Protein AF-A0AAW8AQX8-F1 (afdb_monomer_lite)

InterPro domains:
  IPR001360 Glycoside hydrolase family 1 [PF00232] (11-77)
  IPR001360 Glycoside hydrolase family 1 [PR00131] (16-27)
  IPR001360 Glycoside hydrolase family 1 [PR00131] (37-54)
  IPR001360 Glycoside hydrolase family 1 [PR00131] (61-73)
  IPR001360 Glycoside hydrolase family 1 [PTHR10353] (12-77)
  IPR017853 Glycoside hydrolase superfamily [SSF51445] (14-78)

pLDDT: mean 96.69, std 2.67, range [80.0, 98.69]

Radius of gyration: 14.64 Å; chains: 1; bounding box: 35×28×38 Å

Secondary structure (DSSP, 8-state):
-------B-TTS-B--HHHHHHHHHHHHHHHHHHHTT--------S-SB----GGGGGG----SEEE-TTT--EEEB-

Sequence (78 aa):
GSTFDDVLTPEGRVHDQQRLSYLQRHLVALRQAIAAGVPVQGYFAWSLLDNFEWAEGYLRRFGLAHVDYATQQRVLKD

Structure (mmCIF, N/CA/C/O backbone):
data_AF-A0AAW8AQX8-F1
#
_entry.id   AF-A0AAW8AQX8-F1
#
loop_
_atom_site.group_PDB
_atom_site.id
_atom_site.type_symbol
_atom_site.label_atom_id
_atom_site.label_alt_id
_atom_site.label_comp_id
_atom_site.label_asym_id
_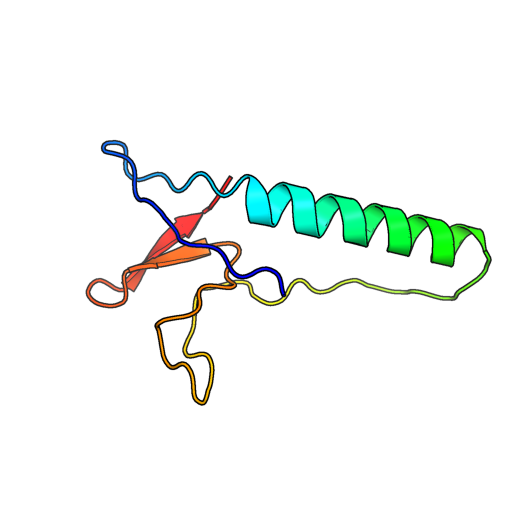atom_site.label_entity_id
_atom_site.label_seq_id
_atom_site.pdbx_PDB_ins_code
_atom_site.Cartn_x
_atom_site.Cartn_y
_atom_site.Cartn_z
_atom_site.occupancy
_atom_site.B_iso_or_equiv
_atom_site.auth_seq_id
_atom_site.auth_comp_id
_atom_site.auth_asym_id
_atom_site.auth_atom_id
_atom_site.pdbx_PDB_model_num
ATOM 1 N N . GLY A 1 1 ? -10.184 -4.477 -3.920 1.00 80.00 1 GLY A N 1
ATOM 2 C CA . GLY A 1 1 ? -9.008 -4.099 -3.111 1.00 80.00 1 GLY A CA 1
ATOM 3 C C . GLY A 1 1 ? -8.323 -2.898 -3.733 1.00 80.00 1 GLY A C 1
ATOM 4 O O . GLY A 1 1 ? -8.798 -2.414 -4.750 1.00 80.00 1 GLY A O 1
ATOM 5 N N . SER A 1 2 ? -7.230 -2.420 -3.146 1.00 90.38 2 SER A N 1
ATOM 6 C CA . SER A 1 2 ? -6.445 -1.258 -3.598 1.00 90.38 2 SER A CA 1
ATOM 7 C C . SER A 1 2 ? -5.469 -1.573 -4.747 1.00 90.38 2 SER A C 1
ATOM 9 O O . SER A 1 2 ? -4.365 -1.033 -4.782 1.00 90.38 2 SER A O 1
ATOM 11 N N . THR A 1 3 ? -5.842 -2.459 -5.675 1.00 93.00 3 THR A N 1
ATOM 12 C CA . THR A 1 3 ? -4.984 -2.837 -6.806 1.00 93.00 3 THR A CA 1
ATOM 13 C C . THR A 1 3 ? -5.428 -2.137 -8.082 1.00 93.00 3 THR A C 1
ATOM 15 O O . THR A 1 3 ? -6.606 -2.182 -8.432 1.00 93.00 3 THR A O 1
ATOM 18 N N . PHE A 1 4 ? -4.475 -1.470 -8.725 1.00 93.44 4 PHE A N 1
ATOM 19 C CA . PHE A 1 4 ? -4.639 -0.672 -9.934 1.00 93.44 4 PHE A CA 1
ATOM 20 C C . PHE A 1 4 ? -3.351 -0.783 -10.748 1.00 93.44 4 PHE A C 1
ATOM 22 O O . PHE A 1 4 ? -2.303 -1.135 -10.192 1.00 93.44 4 PHE A O 1
ATOM 29 N N . ASP A 1 5 ? -3.448 -0.527 -12.048 1.00 91.19 5 ASP A N 1
ATOM 30 C CA . ASP A 1 5 ? -2.305 -0.628 -12.947 1.00 91.19 5 ASP A CA 1
ATOM 31 C C . ASP A 1 5 ? -1.351 0.548 -12.724 1.00 91.19 5 ASP A C 1
ATOM 33 O O . ASP A 1 5 ? -1.758 1.711 -12.728 1.00 91.19 5 ASP A O 1
ATOM 37 N N . ASP A 1 6 ? -0.066 0.241 -12.558 1.00 92.88 6 ASP A N 1
ATOM 38 C CA . ASP A 1 6 ? 0.978 1.255 -12.478 1.00 92.88 6 ASP A CA 1
ATOM 39 C C . ASP A 1 6 ? 1.453 1.622 -13.887 1.00 92.88 6 ASP A C 1
ATOM 41 O O . ASP A 1 6 ? 1.801 0.749 -14.687 1.00 92.88 6 ASP A O 1
ATOM 45 N N . VAL A 1 7 ? 1.560 2.921 -14.161 1.00 93.19 7 VAL A N 1
ATOM 46 C CA . VAL A 1 7 ? 2.192 3.446 -15.375 1.00 93.19 7 VAL A CA 1
ATOM 47 C C . VAL A 1 7 ? 3.410 4.260 -14.967 1.00 93.19 7 VAL A C 1
ATOM 49 O O . VAL A 1 7 ? 3.280 5.245 -14.239 1.00 93.19 7 VAL A O 1
ATOM 52 N N . LEU A 1 8 ? 4.591 3.846 -15.432 1.00 94.06 8 LEU A N 1
ATOM 53 C CA . LEU A 1 8 ? 5.828 4.583 -15.201 1.00 94.06 8 LEU A CA 1
ATOM 54 C C . LEU A 1 8 ? 5.923 5.743 -16.198 1.00 94.06 8 LEU A C 1
ATOM 56 O O . LEU A 1 8 ? 5.893 5.528 -17.412 1.00 94.06 8 LEU A O 1
ATOM 60 N N . THR A 1 9 ? 6.031 6.970 -15.696 1.00 95.44 9 THR A N 1
ATOM 61 C CA . THR A 1 9 ? 6.225 8.150 -16.546 1.00 95.44 9 THR A CA 1
ATOM 62 C C . THR A 1 9 ? 7.664 8.217 -17.078 1.00 95.44 9 THR A C 1
ATOM 64 O O . THR A 1 9 ? 8.554 7.571 -16.515 1.00 95.44 9 THR A O 1
ATOM 67 N N . PRO A 1 10 ? 7.945 9.017 -18.127 1.00 94.56 10 PRO A N 1
ATOM 68 C CA . PRO A 1 10 ? 9.314 9.243 -18.606 1.00 94.56 10 PRO A CA 1
ATOM 69 C C . PRO A 1 10 ? 10.273 9.767 -17.523 1.00 94.56 10 PRO A C 1
ATOM 71 O O . PRO A 1 10 ? 11.477 9.536 -17.592 1.00 94.56 10 PRO A O 1
ATOM 74 N N . GLU A 1 11 ? 9.742 10.435 -16.499 1.00 94.38 11 GLU A N 1
ATOM 75 C CA . GLU A 1 11 ? 10.480 10.963 -15.34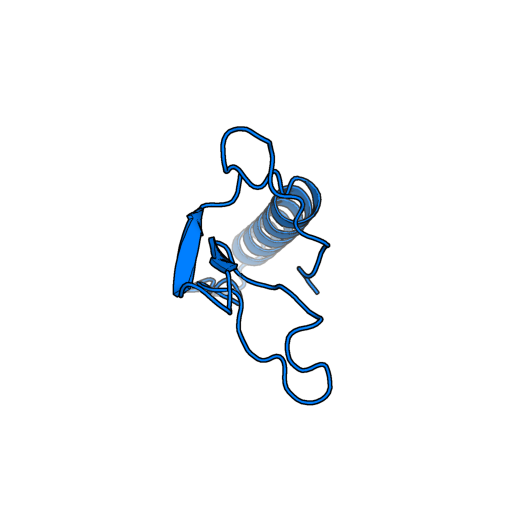7 1.00 94.38 11 GLU A CA 1
ATOM 76 C C . GLU A 1 11 ? 10.672 9.922 -14.228 1.00 94.38 11 GLU A C 1
ATOM 78 O O . GLU A 1 11 ? 11.215 10.246 -13.172 1.00 94.38 11 GLU A O 1
ATOM 83 N N . GLY A 1 12 ? 10.218 8.680 -14.430 1.00 94.50 12 GLY A N 1
ATOM 84 C CA . GLY A 1 12 ? 10.364 7.589 -13.469 1.00 94.50 12 GLY A CA 1
ATOM 85 C C . GLY A 1 12 ? 9.402 7.667 -12.283 1.00 94.50 12 GLY A C 1
ATOM 86 O O . GLY A 1 12 ? 9.756 7.226 -11.191 1.00 94.50 12 GLY A O 1
ATOM 87 N N . ARG A 1 13 ? 8.204 8.239 -12.468 1.00 97.00 13 ARG A N 1
ATOM 88 C CA . ARG A 1 13 ? 7.161 8.349 -11.429 1.00 97.00 13 ARG A CA 1
ATOM 89 C C . ARG A 1 13 ? 5.998 7.402 -11.697 1.00 97.00 13 ARG A C 1
ATOM 91 O O . ARG A 1 13 ? 5.806 6.970 -12.828 1.00 97.00 13 ARG A O 1
ATOM 98 N N . VAL A 1 14 ? 5.207 7.116 -10.664 1.00 97.88 14 VAL A N 1
ATOM 99 C CA . VAL A 1 14 ? 3.959 6.347 -10.769 1.00 97.88 14 VAL A CA 1
ATOM 100 C C . VAL A 1 14 ? 2.834 7.136 -10.106 1.00 97.88 14 VAL A C 1
ATOM 102 O O . VAL A 1 14 ? 2.827 7.282 -8.885 1.00 97.88 14 VAL A O 1
ATOM 105 N N . HIS A 1 15 ? 1.899 7.616 -10.925 1.00 97.19 15 HIS A N 1
ATOM 106 C CA . HIS A 1 15 ? 0.730 8.381 -10.489 1.00 97.19 15 HIS A CA 1
ATOM 107 C C . HIS A 1 15 ? -0.459 7.447 -10.238 1.00 97.19 15 HIS A C 1
ATOM 109 O O . HIS A 1 15 ? -1.166 7.068 -11.173 1.00 97.19 15 HIS A O 1
ATOM 115 N N . ASP A 1 16 ? -0.709 7.088 -8.980 1.00 97.00 16 ASP A N 1
ATOM 116 C CA . ASP A 1 16 ? -1.760 6.158 -8.569 1.00 97.00 16 ASP A CA 1
ATOM 117 C C . ASP A 1 16 ? -2.904 6.854 -7.820 1.00 97.00 16 ASP A C 1
ATOM 119 O O . ASP A 1 16 ? -3.221 6.616 -6.645 1.00 97.00 16 ASP A O 1
ATOM 123 N N . GLN A 1 17 ? -3.593 7.707 -8.571 1.00 96.88 17 GLN A N 1
ATOM 124 C CA . GLN A 1 17 ? -4.741 8.464 -8.082 1.00 96.88 17 GLN A CA 1
ATOM 125 C C . GLN A 1 17 ? -5.903 7.558 -7.648 1.00 96.88 17 GLN A C 1
ATOM 127 O O . GLN A 1 17 ? -6.690 7.910 -6.763 1.00 96.88 17 GLN A O 1
ATOM 132 N N .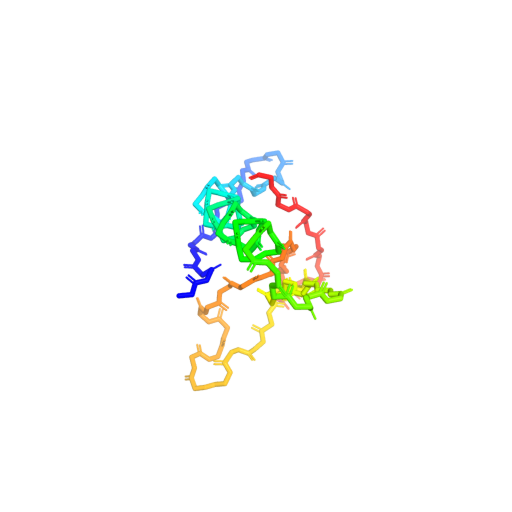 GLN A 1 18 ? -6.016 6.366 -8.240 1.00 96.81 18 GLN A N 1
ATOM 133 C CA . GLN A 1 18 ? -7.062 5.407 -7.896 1.00 96.81 18 GLN A CA 1
ATOM 134 C C . GLN A 1 18 ? -6.820 4.800 -6.511 1.00 96.81 18 GLN A C 1
ATOM 136 O O . GLN A 1 18 ? -7.750 4.764 -5.692 1.00 96.81 18 GLN A O 1
ATOM 141 N N . ARG A 1 19 ? -5.579 4.398 -6.200 1.00 97.31 19 ARG A N 1
ATOM 142 C CA . ARG A 1 19 ? -5.193 3.929 -4.864 1.00 97.31 19 ARG A CA 1
ATOM 143 C C . ARG A 1 19 ? -5.291 5.045 -3.837 1.00 97.31 19 ARG A C 1
ATOM 145 O O . ARG A 1 19 ? -5.859 4.801 -2.770 1.00 97.31 19 ARG A O 1
ATOM 152 N N . LEU A 1 20 ? -4.832 6.257 -4.156 1.00 96.44 20 LEU A N 1
ATOM 153 C CA . LEU A 1 20 ? -4.965 7.415 -3.267 1.00 96.44 20 LEU A CA 1
ATOM 154 C C . LEU A 1 20 ? -6.431 7.637 -2.871 1.00 96.44 20 LEU A C 1
ATOM 156 O O . LEU A 1 20 ? -6.772 7.656 -1.686 1.00 96.44 20 LEU A O 1
ATOM 160 N N . SER A 1 21 ? -7.315 7.712 -3.867 1.00 97.31 21 SER A N 1
ATOM 161 C CA . SER A 1 21 ? -8.747 7.911 -3.651 1.00 97.31 21 SER A CA 1
ATOM 162 C C . SER A 1 21 ? -9.380 6.750 -2.869 1.00 97.31 21 SER A C 1
ATOM 164 O O . SER A 1 21 ? -10.207 6.967 -1.980 1.00 97.31 21 SER A O 1
ATOM 166 N N . TYR A 1 22 ? -8.977 5.505 -3.149 1.00 97.75 22 TYR A N 1
ATOM 167 C CA . TYR A 1 22 ? -9.426 4.331 -2.400 1.00 97.75 22 TYR A CA 1
ATOM 168 C C . TYR A 1 22 ? -9.057 4.432 -0.915 1.00 97.75 22 TYR A C 1
ATOM 170 O O . TYR A 1 22 ? -9.936 4.292 -0.061 1.00 97.75 22 TYR A O 1
ATOM 178 N N . LEU A 1 23 ? -7.787 4.698 -0.599 1.00 97.81 23 LEU A N 1
ATOM 179 C CA . LEU A 1 23 ? -7.295 4.767 0.779 1.00 97.81 23 LEU A CA 1
ATOM 180 C C . LEU A 1 23 ? -7.943 5.922 1.548 1.00 97.81 23 LEU A C 1
ATOM 182 O O . LEU A 1 23 ? -8.400 5.723 2.673 1.00 97.81 23 LEU A O 1
ATOM 186 N N . GLN A 1 24 ? -8.079 7.095 0.925 1.00 97.81 24 GLN A N 1
ATOM 187 C CA . GLN A 1 24 ? -8.753 8.247 1.530 1.00 97.81 24 GLN A CA 1
ATOM 188 C C . GLN A 1 24 ? -10.198 7.926 1.922 1.00 97.81 24 GLN A C 1
ATOM 190 O O . GLN A 1 24 ? -10.593 8.186 3.060 1.00 97.81 24 GLN A O 1
ATOM 195 N N . ARG A 1 25 ? -10.983 7.304 1.030 1.00 98.31 25 ARG A N 1
ATOM 196 C CA . ARG A 1 25 ? -12.369 6.914 1.349 1.00 98.31 25 ARG A CA 1
ATOM 197 C C . ARG A 1 25 ? -12.440 5.936 2.524 1.00 98.31 25 ARG A C 1
ATOM 199 O O . ARG A 1 25 ? -13.310 6.080 3.379 1.00 98.31 25 ARG A O 1
ATOM 206 N N . HIS A 1 26 ? -11.516 4.979 2.601 1.00 98.38 26 HIS A N 1
ATOM 207 C CA . HIS A 1 26 ? -11.485 4.012 3.703 1.00 98.38 26 HIS A CA 1
ATOM 208 C C . HIS A 1 26 ? -11.057 4.650 5.026 1.00 98.38 26 HIS A C 1
ATOM 210 O O . HIS A 1 26 ? -11.632 4.332 6.062 1.00 98.38 26 HIS A O 1
ATOM 216 N N . LEU A 1 27 ? -10.109 5.590 5.007 1.00 98.38 27 LEU A N 1
ATOM 217 C CA . LEU A 1 27 ? -9.714 6.340 6.201 1.00 98.38 27 LEU A CA 1
ATOM 218 C C . LEU A 1 27 ? -10.834 7.265 6.698 1.00 98.38 27 LEU A C 1
ATOM 220 O O . LEU A 1 27 ? -11.017 7.403 7.907 1.00 98.38 27 LEU A O 1
ATOM 224 N N . VAL A 1 28 ? -11.627 7.852 5.796 1.00 98.62 28 VAL A N 1
ATOM 225 C CA . VAL A 1 28 ? -12.835 8.607 6.170 1.00 98.62 28 VAL A CA 1
ATOM 226 C C . VAL A 1 28 ? -13.858 7.695 6.849 1.00 98.62 28 VAL A C 1
ATOM 228 O O . VAL A 1 28 ? -14.363 8.045 7.915 1.00 98.62 28 VAL A O 1
ATOM 231 N N . ALA A 1 29 ? -14.123 6.511 6.291 1.00 98.56 29 ALA A N 1
ATOM 232 C CA . ALA A 1 29 ? -15.022 5.538 6.910 1.00 98.56 29 ALA A CA 1
ATOM 233 C C . ALA A 1 29 ? -14.500 5.064 8.282 1.00 98.56 29 ALA A C 1
ATOM 235 O O . ALA A 1 29 ? -15.257 4.991 9.249 1.00 98.56 29 ALA A O 1
ATOM 236 N N . LEU A 1 30 ? -13.190 4.825 8.402 1.00 98.44 30 LEU A N 1
ATOM 237 C CA . LEU A 1 30 ? -12.549 4.467 9.668 1.00 98.44 30 LEU A CA 1
ATOM 238 C C . LEU A 1 30 ? -12.721 5.571 10.716 1.00 98.44 30 LEU A C 1
ATOM 240 O O . LEU A 1 30 ? -13.080 5.299 11.860 1.00 98.44 30 LEU A O 1
ATOM 244 N N . ARG A 1 31 ? -12.524 6.831 10.316 1.00 98.50 31 ARG A N 1
ATOM 245 C CA . ARG A 1 31 ? -12.742 7.995 11.179 1.00 98.50 31 ARG A CA 1
ATOM 246 C C . ARG A 1 31 ? -14.192 8.077 11.660 1.00 98.50 31 ARG A C 1
ATOM 248 O O . ARG A 1 31 ? -14.414 8.397 12.824 1.00 98.50 31 ARG A O 1
ATOM 255 N N . GLN A 1 32 ? -15.168 7.792 10.797 1.00 98.69 32 GLN A N 1
ATOM 256 C CA . GLN A 1 32 ? -16.583 7.761 11.181 1.00 98.69 32 GLN A CA 1
ATOM 257 C C . GLN A 1 32 ? -16.868 6.657 12.208 1.00 98.69 32 GLN A C 1
ATOM 259 O O . GLN A 1 32 ? -17.565 6.910 13.187 1.00 98.69 32 GLN A O 1
ATOM 264 N N . ALA A 1 33 ? -16.280 5.469 12.043 1.00 98.62 33 ALA A N 1
ATOM 265 C CA . ALA A 1 33 ? -16.403 4.385 13.017 1.00 98.62 33 ALA A CA 1
ATOM 266 C C . ALA A 1 33 ? -15.801 4.763 14.384 1.00 98.62 33 ALA A C 1
ATOM 268 O O . ALA A 1 33 ? -16.428 4.534 15.417 1.00 98.62 33 ALA A O 1
ATOM 269 N N . ILE A 1 34 ? -14.629 5.408 14.393 1.00 98.69 34 ILE A N 1
ATOM 270 C CA . ILE A 1 34 ? -14.005 5.927 15.621 1.00 98.69 34 ILE A CA 1
ATOM 271 C C . ILE A 1 34 ? -14.917 6.958 16.296 1.00 98.69 34 ILE A C 1
ATOM 273 O O . ILE A 1 34 ? -15.141 6.887 17.501 1.00 98.69 34 ILE A O 1
ATOM 277 N N . ALA A 1 35 ? -15.495 7.886 15.526 1.00 98.62 35 ALA A N 1
ATOM 278 C CA . ALA A 1 35 ? -16.428 8.884 16.049 1.00 98.62 35 ALA A CA 1
ATOM 279 C C . ALA A 1 35 ? -17.715 8.262 16.626 1.00 98.62 35 ALA A C 1
ATOM 281 O O . ALA A 1 35 ? -18.305 8.826 17.543 1.00 98.62 35 ALA A O 1
ATOM 282 N N . ALA A 1 36 ? -18.124 7.091 16.129 1.00 98.69 36 ALA A N 1
ATOM 283 C CA . ALA A 1 36 ? -19.246 6.312 16.651 1.00 98.69 36 ALA A CA 1
ATOM 284 C C . ALA A 1 36 ? -18.888 5.443 17.878 1.00 98.69 36 ALA A C 1
ATOM 286 O O . ALA A 1 36 ? -19.736 4.701 18.368 1.00 98.69 36 ALA A O 1
ATOM 287 N N . GLY A 1 37 ? -17.652 5.521 18.383 1.00 98.62 37 GLY A N 1
ATOM 288 C CA . GLY A 1 37 ? -17.210 4.821 19.592 1.00 98.62 37 GLY A CA 1
ATOM 289 C C . GLY A 1 37 ? -16.536 3.468 19.353 1.00 98.62 37 GLY A C 1
ATOM 290 O O . GLY A 1 37 ? -16.251 2.761 20.318 1.00 98.62 37 GLY A O 1
ATOM 291 N N . VAL A 1 38 ? -16.248 3.091 18.101 1.00 98.69 38 VAL A N 1
ATOM 292 C CA . VAL A 1 38 ? -15.492 1.861 17.813 1.00 98.69 38 VAL A CA 1
ATOM 293 C C . VAL A 1 38 ? -14.021 2.051 18.224 1.00 98.69 38 VAL A C 1
ATOM 295 O O . VAL A 1 38 ? -13.378 2.988 17.740 1.00 98.69 38 VAL A O 1
ATOM 298 N N . PRO A 1 39 ? -13.439 1.172 19.066 1.00 98.12 39 PRO A N 1
ATOM 299 C CA . PRO A 1 39 ? -12.084 1.342 19.596 1.00 98.12 39 PRO A CA 1
ATOM 300 C C . PRO A 1 39 ? -11.005 0.887 18.596 1.00 98.12 39 PRO A C 1
ATOM 302 O O . PRO A 1 39 ? -10.314 -0.111 18.802 1.00 98.12 39 PRO A O 1
ATOM 305 N N . VAL A 1 40 ? -10.850 1.616 17.490 1.00 98.06 40 VAL A N 1
ATOM 306 C CA . VAL A 1 40 ? -9.785 1.375 16.504 1.00 98.06 40 VAL A CA 1
ATOM 307 C C . VAL A 1 40 ? -8.465 1.964 17.004 1.00 98.06 40 VAL A C 1
ATOM 309 O O . VAL A 1 40 ? -8.388 3.154 17.291 1.00 98.06 40 VAL A O 1
ATOM 312 N N . GLN A 1 41 ? -7.409 1.148 17.051 1.00 97.69 41 GLN A N 1
ATOM 313 C CA . GLN A 1 41 ? -6.087 1.563 17.553 1.00 97.69 41 GLN A CA 1
ATOM 314 C C . GLN A 1 41 ? -5.030 1.743 16.456 1.00 97.69 41 GLN A C 1
ATOM 316 O O . GLN A 1 41 ? -3.952 2.269 16.714 1.00 97.69 41 GLN A O 1
ATOM 321 N N . GLY A 1 42 ? -5.319 1.317 15.227 1.00 97.00 42 GLY A N 1
ATOM 322 C CA . GLY A 1 42 ? -4.371 1.416 14.127 1.00 97.00 42 GLY A CA 1
ATOM 323 C C . GLY A 1 42 ? -4.979 1.046 12.784 1.00 97.00 42 GLY A C 1
ATOM 324 O O . GLY A 1 42 ? -6.050 0.443 12.706 1.00 97.00 42 GLY A O 1
ATOM 325 N N . TYR A 1 43 ? -4.267 1.418 11.726 1.00 98.12 43 TYR A N 1
ATOM 326 C CA . TYR A 1 43 ? -4.586 1.097 10.342 1.00 98.12 43 TYR A CA 1
ATOM 327 C C . TYR A 1 43 ? -3.293 0.726 9.622 1.00 98.12 43 TYR A C 1
ATOM 329 O O . TYR A 1 43 ? -2.319 1.474 9.679 1.00 98.12 43 TYR A O 1
ATOM 337 N N . PHE A 1 44 ? -3.295 -0.411 8.934 1.00 97.81 44 PHE A N 1
ATOM 338 C CA . PHE A 1 44 ? -2.162 -0.872 8.142 1.00 97.81 44 PHE A CA 1
ATOM 339 C C . PHE A 1 44 ? -2.596 -1.000 6.690 1.00 97.81 44 PHE A C 1
ATOM 341 O O . PHE A 1 44 ? -3.525 -1.743 6.372 1.00 97.81 44 PHE A O 1
ATOM 348 N N . ALA A 1 45 ? -1.923 -0.266 5.808 1.00 97.19 45 ALA A N 1
ATOM 349 C CA . ALA A 1 45 ? -2.138 -0.396 4.379 1.00 97.19 45 ALA A CA 1
ATOM 350 C C . ALA A 1 45 ? -1.455 -1.672 3.873 1.00 97.19 45 ALA A C 1
ATOM 352 O O . ALA A 1 45 ? -0.243 -1.840 4.020 1.00 97.19 45 ALA A O 1
ATOM 353 N N . TRP A 1 46 ? -2.235 -2.549 3.243 1.00 97.44 46 TRP A N 1
ATOM 354 C CA . TRP A 1 46 ? -1.679 -3.574 2.371 1.00 97.44 46 TRP A CA 1
ATOM 355 C C . TRP A 1 46 ? -1.419 -2.948 0.992 1.00 97.44 46 TRP A C 1
ATOM 357 O O . TRP A 1 46 ? -2.369 -2.509 0.341 1.00 97.44 46 TRP A O 1
ATOM 367 N N . SER A 1 47 ? -0.178 -2.835 0.529 1.00 97.56 47 SER A N 1
ATOM 368 C CA . SER A 1 47 ? 1.098 -3.245 1.149 1.00 97.56 47 SER A CA 1
ATOM 369 C C . SER A 1 47 ? 2.138 -2.130 1.047 1.00 97.56 47 SER A C 1
ATOM 371 O O . SER A 1 47 ? 1.945 -1.146 0.340 1.00 97.56 47 SER A O 1
ATOM 373 N N . LEU A 1 48 ? 3.278 -2.271 1.730 1.00 98.12 48 LEU A N 1
ATOM 374 C CA . LEU A 1 48 ? 4.386 -1.323 1.561 1.00 98.12 48 LEU A CA 1
ATOM 375 C C . LEU A 1 48 ? 4.942 -1.368 0.128 1.00 98.12 48 LEU A C 1
ATOM 377 O O . LEU A 1 48 ? 5.084 -0.336 -0.519 1.00 98.12 48 LEU A O 1
ATOM 381 N N . LEU A 1 49 ? 5.231 -2.574 -0.362 1.00 98.38 49 LEU A N 1
ATOM 382 C CA . LEU A 1 49 ? 5.807 -2.829 -1.680 1.00 98.38 49 LEU A CA 1
ATOM 383 C C . LEU A 1 49 ? 4.844 -3.654 -2.526 1.00 98.38 49 LEU A C 1
ATOM 385 O O . LEU A 1 49 ? 4.146 -4.526 -1.992 1.00 98.38 49 LEU A O 1
ATOM 389 N N . ASP A 1 50 ? 4.872 -3.438 -3.839 1.00 98.00 50 ASP A N 1
ATOM 390 C CA . ASP A 1 50 ? 4.363 -4.431 -4.781 1.00 98.00 50 ASP A CA 1
ATOM 391 C C . ASP A 1 50 ? 5.070 -5.771 -4.538 1.00 98.00 50 ASP A C 1
ATOM 393 O O . ASP A 1 50 ? 6.285 -5.830 -4.335 1.00 98.00 50 ASP A O 1
ATOM 397 N N . ASN A 1 51 ? 4.303 -6.856 -4.521 1.00 97.75 51 ASN A N 1
ATOM 398 C CA . ASN A 1 51 ? 4.788 -8.177 -4.135 1.00 97.75 51 ASN A CA 1
ATOM 399 C C . ASN A 1 51 ? 4.074 -9.277 -4.935 1.00 97.75 51 ASN A C 1
ATOM 401 O O . ASN A 1 51 ? 3.354 -8.981 -5.885 1.00 97.75 51 ASN A O 1
ATOM 405 N N . PHE A 1 52 ? 4.362 -10.536 -4.609 1.00 97.75 52 PHE A N 1
ATOM 406 C CA . PHE A 1 52 ? 3.720 -11.696 -5.219 1.00 97.75 52 PHE A CA 1
ATOM 407 C C . PHE A 1 52 ? 2.354 -11.934 -4.564 1.00 97.75 52 PHE A C 1
ATOM 409 O O . PHE A 1 52 ? 2.282 -12.374 -3.417 1.00 97.75 52 PHE A O 1
ATOM 416 N N . GLU A 1 53 ? 1.278 -11.684 -5.303 1.00 97.25 53 GLU A N 1
ATOM 417 C CA . GLU A 1 53 ? -0.101 -11.808 -4.834 1.00 97.25 53 GLU A CA 1
ATOM 418 C C . GLU A 1 53 ? -0.654 -13.216 -5.109 1.00 97.25 53 GLU A C 1
ATOM 420 O O . GLU A 1 53 ? -1.544 -13.424 -5.932 1.00 97.25 53 GLU A O 1
ATOM 425 N N . TRP A 1 54 ? -0.109 -14.214 -4.411 1.00 96.31 54 TRP A N 1
ATOM 426 C CA . TRP A 1 54 ? -0.635 -15.586 -4.380 1.00 96.31 54 TRP A CA 1
ATOM 427 C C . TRP A 1 54 ? -0.954 -16.164 -5.775 1.00 96.31 54 TRP A C 1
ATOM 429 O O . TRP A 1 54 ? -0.071 -16.277 -6.621 1.00 96.31 54 TRP A O 1
ATOM 439 N N . ALA A 1 55 ? -2.210 -16.550 -6.023 1.00 97.31 55 ALA A N 1
ATOM 440 C CA . ALA A 1 55 ? -2.653 -17.133 -7.288 1.00 97.31 55 ALA A CA 1
ATOM 441 C C . ALA A 1 55 ? -2.563 -16.159 -8.478 1.00 97.31 55 ALA A C 1
ATOM 443 O O . ALA A 1 55 ? -2.487 -16.602 -9.621 1.00 97.31 55 ALA A O 1
ATOM 444 N N . GLU A 1 56 ? -2.543 -14.850 -8.218 1.00 95.31 56 GLU A N 1
ATOM 445 C CA . GLU A 1 56 ? -2.431 -13.809 -9.244 1.00 95.31 56 GLU A CA 1
ATOM 446 C C . GLU A 1 56 ? -0.965 -13.482 -9.584 1.00 95.31 56 GLU A C 1
ATOM 448 O O . GLU A 1 56 ? -0.682 -12.727 -10.520 1.00 95.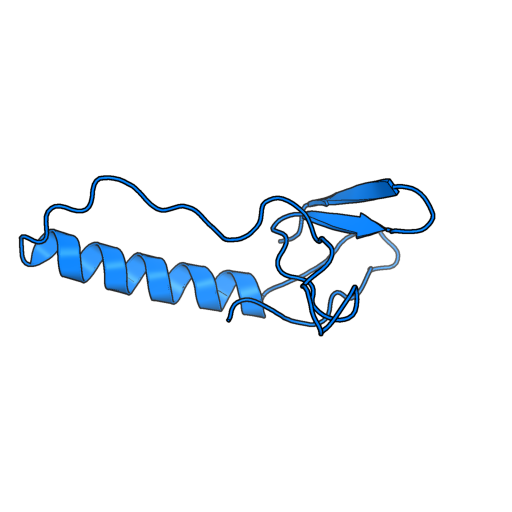31 56 GLU A O 1
ATOM 453 N N . GLY A 1 57 ? -0.015 -14.035 -8.825 1.00 96.56 57 GLY A N 1
ATOM 454 C CA . GLY A 1 57 ? 1.408 -13.777 -8.987 1.00 96.56 57 GLY A CA 1
ATOM 455 C C . GLY A 1 57 ? 1.738 -12.284 -8.967 1.00 96.56 57 GLY A C 1
ATOM 456 O O . GLY A 1 57 ? 1.280 -11.543 -8.105 1.00 96.56 57 GLY A O 1
ATOM 457 N N . TYR A 1 58 ? 2.543 -11.823 -9.924 1.00 95.81 58 TYR A N 1
ATOM 458 C CA . TYR A 1 58 ? 2.980 -10.422 -10.014 1.00 95.81 58 TYR A CA 1
ATOM 459 C C . TYR A 1 58 ? 2.059 -9.524 -10.859 1.00 95.81 58 TYR A C 1
ATOM 461 O O . TYR A 1 58 ? 2.424 -8.392 -11.176 1.00 95.81 58 TYR A O 1
ATOM 469 N N . LEU A 1 59 ? 0.877 -10.018 -11.252 1.00 93.25 59 LEU A N 1
ATOM 470 C CA . LEU A 1 59 ? -0.077 -9.240 -12.050 1.00 93.25 59 LEU A CA 1
ATOM 471 C C . LEU A 1 59 ? -0.781 -8.163 -11.216 1.00 93.25 59 LEU A C 1
ATOM 473 O O . LEU A 1 59 ? -1.168 -7.128 -11.751 1.00 93.25 59 LEU A O 1
ATOM 477 N N . ARG A 1 60 ? -0.955 -8.392 -9.909 1.00 95.69 60 ARG A N 1
ATOM 478 C CA . ARG A 1 60 ? -1.620 -7.447 -9.005 1.00 95.69 60 ARG A CA 1
ATOM 479 C C . ARG A 1 60 ? -0.604 -6.654 -8.207 1.00 95.69 60 ARG A C 1
ATOM 481 O O . ARG A 1 60 ? 0.225 -7.206 -7.492 1.00 95.69 60 ARG A O 1
ATOM 488 N N . ARG A 1 61 ? -0.725 -5.333 -8.292 1.00 96.62 61 ARG A N 1
ATOM 489 C CA . ARG A 1 61 ? 0.122 -4.373 -7.582 1.00 96.62 61 ARG A CA 1
ATOM 490 C C . ARG A 1 61 ? -0.684 -3.703 -6.478 1.00 96.62 61 ARG A C 1
ATOM 492 O O . ARG A 1 61 ? -1.712 -3.086 -6.755 1.00 96.62 61 ARG A O 1
ATOM 499 N N . PHE A 1 62 ? -0.260 -3.883 -5.229 1.00 97.69 62 PHE A N 1
ATOM 500 C CA . PHE A 1 62 ? -0.905 -3.334 -4.024 1.00 97.69 62 PHE A CA 1
ATOM 501 C C . PHE A 1 62 ? -0.025 -2.323 -3.281 1.00 97.69 62 PHE A C 1
ATOM 503 O O . PHE A 1 62 ? -0.494 -1.669 -2.348 1.00 97.69 62 PHE A O 1
ATOM 510 N N . GLY A 1 63 ? 1.242 -2.197 -3.673 1.00 97.50 63 GLY A N 1
ATOM 511 C CA . GLY A 1 63 ? 2.241 -1.436 -2.949 1.00 97.50 63 GLY A CA 1
ATOM 512 C C . GLY A 1 63 ? 1.964 0.057 -2.928 1.00 97.50 63 GLY A C 1
ATOM 513 O O . GLY A 1 63 ? 1.544 0.648 -3.923 1.00 97.50 63 GLY A O 1
ATOM 514 N N . LEU A 1 64 ? 2.309 0.694 -1.814 1.00 97.75 64 LEU A N 1
ATOM 515 C CA . LEU A 1 64 ? 2.544 2.138 -1.767 1.00 97.75 64 LEU A CA 1
ATOM 516 C C . LEU A 1 64 ? 3.811 2.527 -2.549 1.00 97.75 64 LEU A C 1
ATOM 518 O O . LEU A 1 64 ? 3.934 3.662 -3.000 1.00 97.75 64 LEU A O 1
ATOM 522 N N . ALA A 1 65 ? 4.728 1.577 -2.749 1.00 98.12 65 ALA A N 1
ATOM 523 C CA . ALA A 1 65 ? 5.853 1.704 -3.662 1.00 98.12 65 ALA A CA 1
ATOM 524 C C . ALA A 1 65 ? 5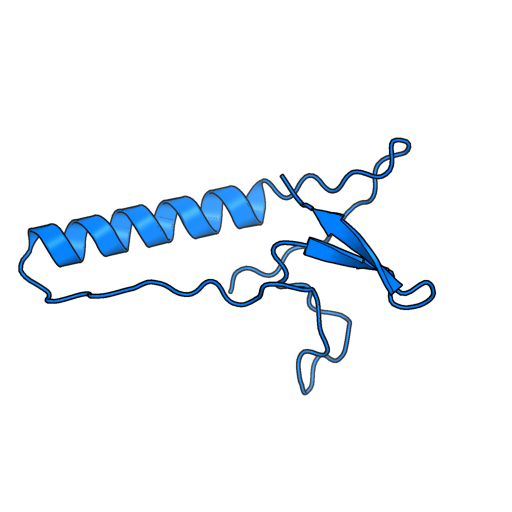.754 0.688 -4.805 1.00 98.12 65 ALA A C 1
ATOM 526 O O . ALA A 1 65 ? 5.526 -0.507 -4.583 1.00 98.12 65 ALA A O 1
ATOM 527 N N . HIS A 1 66 ? 5.968 1.180 -6.022 1.00 98.06 66 HIS A N 1
ATOM 528 C CA . HIS A 1 66 ? 6.176 0.363 -7.204 1.00 98.06 66 HIS A CA 1
ATOM 529 C C . HIS A 1 66 ? 7.486 -0.408 -7.062 1.00 98.06 66 HIS A C 1
ATOM 531 O O . HIS A 1 66 ? 8.483 0.142 -6.585 1.00 98.06 66 HIS A O 1
ATOM 537 N N . VAL A 1 67 ? 7.486 -1.665 -7.501 1.00 98.00 67 VAL A N 1
ATOM 538 C CA . VAL A 1 67 ? 8.700 -2.477 -7.623 1.00 98.00 67 VAL A CA 1
ATOM 539 C C . VAL A 1 67 ? 8.871 -2.887 -9.077 1.00 98.00 67 VAL A C 1
ATOM 541 O O . VAL A 1 67 ? 8.028 -3.603 -9.631 1.00 98.00 67 VAL A O 1
ATOM 544 N N . ASP A 1 68 ? 9.994 -2.482 -9.665 1.00 96.75 68 ASP A N 1
ATOM 545 C CA . ASP A 1 68 ? 10.499 -3.124 -10.870 1.00 96.75 68 ASP A CA 1
ATOM 546 C C . ASP A 1 68 ? 11.070 -4.485 -10.460 1.00 96.75 68 ASP A C 1
ATOM 548 O O . ASP A 1 68 ? 12.064 -4.576 -9.736 1.00 96.75 68 ASP A O 1
ATOM 552 N N . TYR A 1 69 ? 10.416 -5.563 -10.885 1.00 96.44 69 TYR A N 1
ATOM 553 C CA . TYR A 1 69 ? 10.798 -6.913 -10.479 1.00 96.44 69 TYR A CA 1
ATOM 554 C C . TYR A 1 69 ? 12.127 -7.374 -11.084 1.00 96.44 69 TYR A C 1
ATOM 556 O O . TYR A 1 69 ? 12.812 -8.187 -10.460 1.00 96.44 69 TYR A O 1
ATOM 564 N N . ALA A 1 70 ? 12.513 -6.853 -12.252 1.00 97.31 70 ALA A N 1
ATOM 565 C CA . ALA A 1 70 ? 13.759 -7.225 -12.911 1.00 97.31 70 ALA A CA 1
ATOM 566 C C . ALA A 1 70 ? 14.964 -6.555 -12.240 1.00 97.31 70 ALA A C 1
ATOM 568 O O . ALA A 1 70 ? 15.988 -7.199 -12.022 1.00 97.31 70 ALA A O 1
ATOM 569 N N . THR A 1 71 ? 14.836 -5.274 -11.885 1.00 97.44 71 THR A N 1
ATOM 570 C CA . THR A 1 71 ? 15.951 -4.474 -11.346 1.00 97.44 71 THR A CA 1
ATOM 571 C C . THR A 1 71 ? 15.927 -4.325 -9.829 1.00 97.44 71 THR A C 1
ATOM 573 O O . THR A 1 71 ? 16.922 -3.919 -9.232 1.00 97.44 71 THR A O 1
ATOM 576 N N . GLN A 1 72 ? 14.800 -4.647 -9.188 1.00 98.19 72 GLN A N 1
ATOM 577 C CA . GLN A 1 72 ? 14.531 -4.368 -7.778 1.00 98.19 72 GLN A CA 1
ATOM 578 C C . GLN A 1 72 ? 14.543 -2.867 -7.446 1.00 98.19 72 GLN A C 1
ATOM 580 O O . GLN A 1 72 ? 14.662 -2.493 -6.278 1.00 98.19 72 GLN A O 1
ATOM 585 N N . GLN A 1 73 ? 14.404 -1.977 -8.429 1.00 98.00 73 GLN A N 1
ATOM 586 C CA . GLN A 1 73 ? 14.223 -0.556 -8.158 1.00 98.00 73 GLN A CA 1
ATOM 587 C C . GLN A 1 73 ? 12.860 -0.311 -7.494 1.00 98.00 73 GLN A C 1
ATOM 589 O O . GLN A 1 73 ? 11.861 -0.948 -7.835 1.00 98.00 73 GLN A 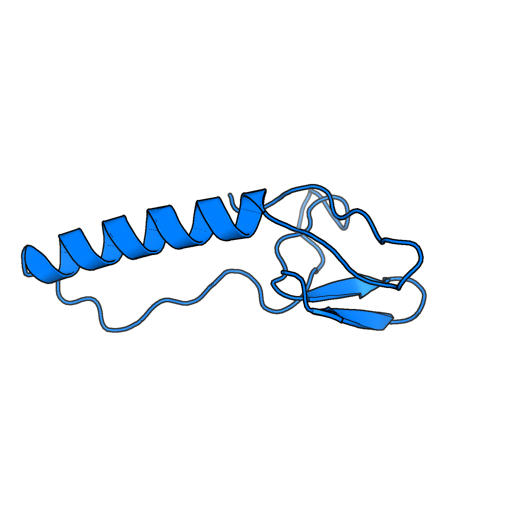O 1
ATOM 594 N N . ARG A 1 74 ? 12.823 0.607 -6.518 1.00 98.25 74 ARG A N 1
ATOM 595 C CA . ARG A 1 74 ? 11.591 1.038 -5.846 1.00 98.25 74 ARG A CA 1
ATOM 596 C C . ARG A 1 74 ? 11.288 2.481 -6.208 1.00 98.25 74 ARG A C 1
ATOM 598 O O . ARG A 1 74 ? 12.180 3.325 -6.151 1.00 98.25 74 ARG A O 1
ATOM 605 N N . VAL A 1 75 ? 10.026 2.753 -6.519 1.00 98.12 75 VAL A N 1
ATOM 606 C CA . VAL A 1 75 ? 9.518 4.102 -6.793 1.00 98.12 75 VAL A CA 1
ATOM 607 C C . VAL A 1 75 ? 8.311 4.347 -5.896 1.00 98.12 75 VAL A C 1
ATOM 609 O O . VAL A 1 75 ? 7.368 3.560 -5.904 1.00 98.12 75 VAL A O 1
ATOM 612 N N . LEU A 1 76 ? 8.339 5.412 -5.093 1.00 97.88 76 LEU A N 1
ATOM 613 C CA . LEU A 1 76 ? 7.167 5.817 -4.313 1.00 97.88 76 LEU A CA 1
ATOM 614 C C . LEU A 1 76 ? 6.073 6.324 -5.256 1.00 97.88 76 LEU A C 1
ATOM 616 O O . LEU A 1 76 ? 6.362 7.104 -6.164 1.00 97.88 76 LEU A O 1
ATOM 620 N N . LYS A 1 77 ? 4.840 5.866 -5.035 1.00 97.31 77 LYS A N 1
ATOM 621 C CA . LYS A 1 77 ? 3.667 6.263 -5.821 1.00 97.31 77 LYS A CA 1
ATOM 622 C C . LYS A 1 77 ? 3.003 7.496 -5.198 1.00 97.31 77 LYS A C 1
ATOM 624 O O . LYS A 1 77 ? 3.093 7.675 -3.980 1.00 97.31 77 LYS A O 1
ATOM 629 N N . ASP A 1 78 ? 2.332 8.313 -6.010 1.00 91.69 78 ASP A N 1
ATOM 630 C CA . ASP A 1 78 ? 1.607 9.524 -5.577 1.00 91.69 78 ASP A CA 1
ATOM 631 C C . ASP A 1 78 ? 0.169 9.647 -6.118 1.00 91.69 78 ASP A C 1
ATOM 633 O O . ASP A 1 78 ? -0.187 8.983 -7.117 1.00 91.69 78 ASP A O 1
#

Organism: Klebsiella pneumoniae (NCBI:txid573)

Foldseek 3Di:
DLWDDFDQDPVRATERVSSVVVVVVVVVVVVVCVVVPNPDDDDQQPDQEQAQDPPCGNVTGRHCWYAPPVPRDTHGHD